Protein AF-A0A7R9R2M5-F1 (afdb_monomer_lite)

Sequence (82 aa):
MLILVVTIFALCWLPFNVYYLLLDFGITKKANFLIFLLCHWLAMSSVCYNPFVYCWLNENFRKEAKKFFRCIIEIRNRPEVL

Secondary structure (DSSP, 8-state):
-HHHHHHHHHHHHHHHHHHHHHHHTTS-SS--HHHHHHHHHHHHHHHHHHHHHHHHH-HHHHHHHHHHHHHHHHHHHS----

Radius of gyration: 20.72 Å; chains: 1; bounding box: 33×22×70 Å

pLDDT: mean 79.01, std 8.45, range [53.75, 89.56]

Foldseek 3Di:
DVVVLVVQLCVLQVQQVVLVVCVVVCVDVDPDPVSNVVSVVSNVCSVVVVVVCVCPPDVVSVVVVVVVVVVVVVVVPPDPPD

Structure (mmCIF, N/CA/C/O backbone):
data_AF-A0A7R9R2M5-F1
#
_entry.id   AF-A0A7R9R2M5-F1
#
loop_
_atom_site.group_PDB
_atom_site.id
_atom_site.type_symbol
_atom_site.label_atom_id
_atom_site.label_alt_id
_atom_site.label_comp_id
_atom_site.label_asym_id
_atom_site.label_entity_id
_atom_site.label_seq_id
_atom_site.pdbx_PDB_ins_code
_atom_site.Cartn_x
_atom_site.Cartn_y
_atom_site.Cartn_z
_atom_site.occupancy
_atom_site.B_iso_or_equiv
_atom_site.auth_seq_id
_atom_site.auth_comp_id
_atom_site.auth_asym_id
_atom_site.auth_atom_id
_atom_site.pdbx_PDB_model_num
ATOM 1 N N . MET A 1 1 ? -15.112 -9.828 3.666 1.00 67.44 1 MET A N 1
ATOM 2 C CA . MET A 1 1 ? -13.838 -9.283 4.192 1.00 67.44 1 MET A CA 1
ATOM 3 C C . MET A 1 1 ? -12.652 -9.668 3.326 1.00 67.44 1 MET A C 1
ATOM 5 O O . MET A 1 1 ? -12.041 -8.764 2.784 1.00 67.44 1 MET A O 1
ATOM 9 N N . LEU A 1 2 ? -12.369 -10.965 3.138 1.00 77.69 2 LEU A N 1
ATOM 10 C CA . LEU A 1 2 ? -11.220 -11.421 2.338 1.00 77.69 2 LEU A CA 1
ATOM 11 C C . LEU A 1 2 ? -11.209 -10.877 0.907 1.00 77.69 2 LEU A C 1
ATOM 13 O O . LEU A 1 2 ? -10.193 -10.348 0.483 1.00 77.69 2 LEU A O 1
ATOM 17 N N . ILE A 1 3 ? -12.348 -10.925 0.208 1.00 79.00 3 ILE A N 1
ATOM 18 C CA . ILE A 1 3 ? -12.452 -10.399 -1.163 1.00 79.00 3 ILE A CA 1
ATOM 19 C C . ILE A 1 3 ? -12.018 -8.932 -1.207 1.00 79.00 3 ILE A C 1
ATOM 21 O O . ILE A 1 3 ? -11.149 -8.598 -1.988 1.00 79.00 3 ILE A O 1
ATOM 25 N N . LEU A 1 4 ? -12.533 -8.091 -0.306 1.00 81.06 4 LEU A N 1
ATOM 26 C CA . LEU A 1 4 ? -12.249 -6.651 -0.256 1.00 81.06 4 LEU A CA 1
ATOM 27 C C . LEU A 1 4 ? -10.759 -6.351 -0.012 1.00 81.06 4 LEU A C 1
ATOM 29 O O . LEU A 1 4 ? -10.183 -5.479 -0.658 1.00 81.06 4 LEU A O 1
ATOM 33 N N . VAL A 1 5 ? -10.131 -7.111 0.890 1.00 82.69 5 VAL A N 1
ATOM 34 C CA . VAL A 1 5 ? -8.688 -7.023 1.165 1.00 82.69 5 VAL A CA 1
ATOM 35 C C . VAL A 1 5 ? -7.880 -7.404 -0.075 1.00 82.69 5 VAL A C 1
ATOM 37 O O . VAL A 1 5 ? -6.968 -6.677 -0.460 1.00 82.69 5 VAL A O 1
ATOM 40 N N . VAL A 1 6 ? -8.257 -8.495 -0.746 1.00 85.81 6 VAL A N 1
ATOM 41 C CA . VAL A 1 6 ? -7.616 -8.946 -1.989 1.00 85.81 6 VAL A CA 1
ATOM 42 C C . VAL A 1 6 ? -7.817 -7.929 -3.117 1.00 85.81 6 VAL A C 1
ATOM 44 O O . VAL A 1 6 ? -6.866 -7.646 -3.842 1.00 85.81 6 VAL A O 1
ATOM 47 N N . THR A 1 7 ? -9.002 -7.323 -3.248 1.00 84.19 7 THR A N 1
ATOM 48 C CA . THR A 1 7 ? -9.266 -6.307 -4.275 1.00 84.19 7 THR A CA 1
ATOM 49 C C . THR A 1 7 ? -8.409 -5.063 -4.057 1.00 84.19 7 THR A C 1
ATOM 51 O O . THR A 1 7 ? -7.806 -4.574 -5.006 1.00 84.19 7 THR A O 1
ATOM 54 N N . ILE A 1 8 ? -8.313 -4.556 -2.822 1.00 86.00 8 ILE A N 1
ATOM 55 C CA . ILE A 1 8 ? -7.495 -3.372 -2.506 1.00 86.00 8 ILE A CA 1
ATOM 56 C C . ILE A 1 8 ? -6.013 -3.671 -2.710 1.00 86.00 8 ILE A C 1
ATOM 58 O O . ILE A 1 8 ? -5.309 -2.869 -3.316 1.00 86.00 8 ILE A O 1
ATOM 62 N N . PHE A 1 9 ? -5.547 -4.838 -2.264 1.00 85.25 9 PHE A N 1
ATOM 63 C CA . PHE A 1 9 ? -4.176 -5.274 -2.499 1.00 85.25 9 PHE A CA 1
ATOM 64 C C . PHE A 1 9 ? -3.853 -5.308 -3.999 1.00 85.25 9 PHE A C 1
ATOM 66 O O . PHE A 1 9 ? -2.875 -4.696 -4.427 1.00 85.25 9 PHE A O 1
ATOM 73 N N . ALA A 1 10 ? -4.715 -5.933 -4.807 1.00 87.44 10 ALA A N 1
ATOM 74 C CA . ALA A 1 10 ? -4.550 -5.992 -6.254 1.00 87.44 10 ALA A CA 1
ATOM 75 C C . ALA A 1 10 ? -4.552 -4.595 -6.895 1.00 87.44 10 ALA A C 1
ATOM 77 O O . ALA A 1 10 ? -3.670 -4.302 -7.695 1.00 87.44 10 ALA A O 1
ATOM 78 N N . LEU A 1 11 ? -5.482 -3.711 -6.515 1.00 87.38 11 LEU A N 1
ATOM 79 C CA . LEU A 1 11 ? -5.567 -2.344 -7.045 1.00 87.38 11 LEU A CA 1
ATOM 80 C C . LEU A 1 11 ? -4.350 -1.485 -6.676 1.00 87.38 11 LEU A C 1
ATOM 82 O O . LEU A 1 11 ? -3.868 -0.731 -7.516 1.00 87.38 11 LEU A O 1
ATOM 86 N N . CYS A 1 12 ? -3.832 -1.608 -5.452 1.00 88.06 12 CYS A N 1
ATOM 87 C CA . CYS A 1 12 ? -2.633 -0.896 -5.007 1.00 88.06 12 CYS A CA 1
ATOM 88 C C . CYS A 1 12 ? -1.356 -1.407 -5.691 1.00 88.06 12 CYS A C 1
ATOM 90 O O . CYS A 1 12 ? -0.443 -0.626 -5.951 1.00 88.06 12 CYS A O 1
ATOM 92 N N . TRP A 1 13 ? -1.283 -2.705 -5.995 1.00 87.75 13 TRP A N 1
ATOM 93 C CA . TRP A 1 13 ? -0.113 -3.324 -6.623 1.00 87.75 13 TRP A CA 1
ATOM 94 C C . TRP A 1 13 ? -0.115 -3.234 -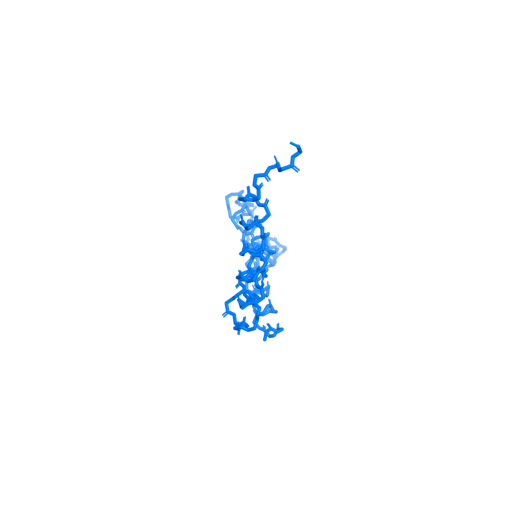8.150 1.00 87.75 13 TRP A C 1
ATOM 96 O O . TRP A 1 13 ? 0.956 -3.206 -8.761 1.00 87.75 13 TRP A O 1
ATOM 106 N N . LEU A 1 14 ? -1.288 -3.154 -8.781 1.00 88.44 14 LEU A N 1
ATOM 107 C CA . LEU A 1 14 ? -1.441 -3.020 -10.230 1.00 88.44 14 LEU A CA 1
ATOM 108 C C . LEU A 1 14 ? -0.583 -1.885 -10.834 1.00 88.44 14 LEU A C 1
ATOM 110 O O . LEU A 1 14 ? 0.189 -2.177 -11.746 1.00 88.44 14 LEU A O 1
ATOM 114 N N . PRO A 1 15 ? -0.625 -0.626 -10.347 1.00 84.56 15 PRO A N 1
ATOM 115 C CA . PRO A 1 15 ? 0.143 0.465 -10.948 1.00 84.56 15 PRO A CA 1
ATOM 116 C C . PRO A 1 15 ? 1.660 0.251 -10.862 1.00 84.56 15 PRO A C 1
ATOM 118 O O . PRO A 1 15 ? 2.378 0.611 -11.791 1.00 84.56 15 PRO A O 1
ATOM 121 N N . PHE A 1 16 ? 2.153 -0.379 -9.792 1.00 87.06 16 PHE A N 1
ATOM 122 C CA . PHE A 1 16 ? 3.574 -0.704 -9.650 1.00 87.06 16 PHE A CA 1
ATOM 123 C C . PHE A 1 16 ? 4.022 -1.786 -10.645 1.00 87.06 16 PHE A C 1
ATOM 125 O O . PHE A 1 16 ? 5.057 -1.640 -11.295 1.00 87.06 16 PHE A O 1
ATOM 132 N N . ASN A 1 17 ? 3.213 -2.834 -10.826 1.00 86.94 17 ASN A N 1
ATOM 133 C CA . ASN A 1 17 ? 3.496 -3.897 -11.794 1.00 86.94 17 ASN A CA 1
ATOM 134 C C . ASN A 1 17 ? 3.413 -3.390 -13.242 1.00 86.94 17 ASN A C 1
ATOM 136 O O . ASN A 1 17 ? 4.270 -3.720 -14.058 1.00 86.94 17 ASN A O 1
ATOM 140 N N . VAL A 1 18 ? 2.432 -2.537 -13.554 1.00 87.88 18 VAL A N 1
ATOM 141 C CA . VAL A 1 18 ? 2.307 -1.891 -14.872 1.00 87.88 18 VAL A CA 1
ATOM 142 C C . VAL A 1 18 ? 3.509 -0.990 -15.156 1.00 87.88 18 VAL A C 1
ATOM 144 O O . VAL A 1 18 ? 4.043 -1.026 -16.261 1.00 87.88 18 VAL A O 1
ATOM 147 N N . TYR A 1 19 ? 3.982 -0.222 -14.169 1.00 85.56 19 TYR A N 1
ATOM 148 C CA . TYR A 1 19 ? 5.182 0.604 -14.316 1.00 85.56 19 TYR A CA 1
ATOM 149 C C . TYR A 1 19 ? 6.425 -0.235 -14.652 1.00 85.56 19 TYR A C 1
ATOM 151 O O . TYR A 1 19 ? 7.173 0.115 -15.564 1.00 85.56 19 TYR A O 1
ATOM 159 N N . TYR A 1 20 ? 6.617 -1.369 -13.971 1.00 84.06 20 TYR A N 1
ATOM 160 C CA . TYR A 1 20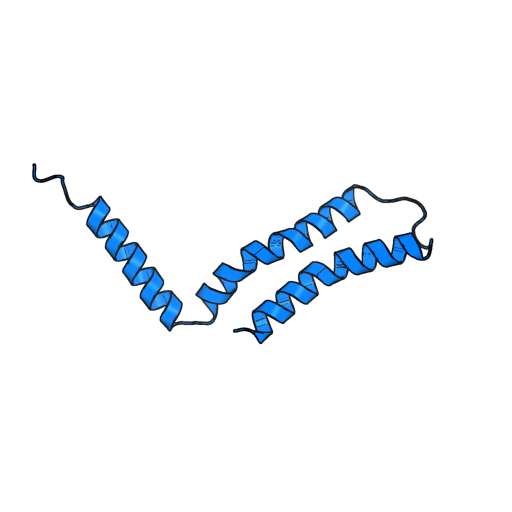 ? 7.721 -2.288 -14.261 1.00 84.06 20 TYR A CA 1
ATOM 161 C C . TYR A 1 20 ? 7.607 -2.938 -15.645 1.00 84.06 20 TYR A C 1
ATOM 163 O O . TYR A 1 20 ? 8.595 -2.976 -16.373 1.00 84.06 20 TYR A O 1
ATOM 171 N N . LEU A 1 21 ? 6.408 -3.373 -16.047 1.00 88.62 21 LEU A N 1
ATOM 172 C CA . LEU A 1 21 ? 6.160 -3.902 -17.394 1.00 88.62 21 LEU A CA 1
ATOM 173 C C . LEU A 1 21 ? 6.499 -2.865 -18.474 1.00 88.62 21 LEU A C 1
ATOM 175 O O . LEU A 1 21 ? 7.163 -3.186 -19.453 1.00 88.62 21 LEU A O 1
ATOM 179 N N . LEU A 1 22 ? 6.096 -1.603 -18.295 1.00 86.25 22 LEU A N 1
ATOM 180 C CA . LEU A 1 22 ? 6.381 -0.528 -19.255 1.00 86.25 22 LEU A CA 1
ATOM 181 C C . LEU A 1 22 ? 7.879 -0.215 -19.401 1.00 86.25 22 LEU A C 1
ATOM 183 O O . LEU A 1 22 ? 8.301 0.228 -20.475 1.00 86.25 22 LEU A O 1
ATOM 187 N N . LEU A 1 23 ? 8.664 -0.411 -18.337 1.00 85.56 23 LEU A N 1
ATOM 188 C CA . LEU A 1 23 ? 10.124 -0.314 -18.384 1.00 85.56 23 LEU A CA 1
ATOM 189 C C . LEU A 1 23 ? 10.733 -1.500 -19.141 1.00 85.56 23 LEU A C 1
ATOM 191 O O . LEU A 1 23 ? 11.583 -1.285 -20.001 1.00 85.56 23 LEU A O 1
ATOM 195 N N . ASP A 1 24 ? 10.268 -2.719 -18.860 1.00 85.62 24 ASP A N 1
ATOM 196 C CA . ASP A 1 24 ? 10.792 -3.956 -19.453 1.00 85.62 24 ASP A CA 1
ATOM 197 C C . ASP A 1 24 ? 10.516 -4.042 -20.965 1.00 85.62 24 ASP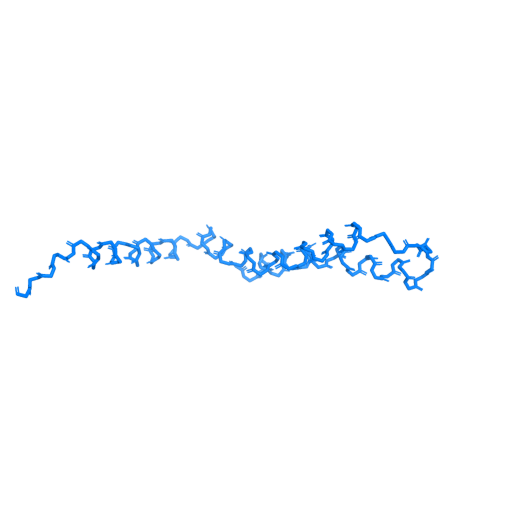 A C 1
ATOM 199 O O . ASP A 1 24 ? 11.397 -4.375 -21.754 1.00 85.62 24 ASP A O 1
ATOM 203 N N . PHE A 1 25 ? 9.333 -3.599 -21.409 1.00 87.69 25 PHE A N 1
ATOM 204 C CA . PHE A 1 25 ? 8.997 -3.486 -22.835 1.00 87.69 25 PHE A CA 1
ATOM 205 C C . PHE A 1 25 ? 9.696 -2.318 -23.556 1.00 87.69 25 PHE A C 1
ATOM 207 O O . PHE A 1 25 ? 9.488 -2.120 -24.754 1.00 87.69 25 PHE A O 1
ATOM 214 N N . GLY A 1 26 ? 10.491 -1.501 -22.856 1.00 79.56 26 GLY A N 1
ATOM 215 C CA . GLY A 1 26 ? 11.227 -0.381 -23.450 1.00 79.56 26 GLY A CA 1
ATOM 216 C C . GLY A 1 26 ? 10.350 0.776 -23.952 1.00 79.56 26 GLY A C 1
ATOM 217 O O . GLY A 1 26 ? 10.851 1.670 -24.640 1.00 79.56 26 GLY A O 1
ATOM 218 N N . ILE A 1 27 ? 9.057 0.788 -23.601 1.00 76.19 27 ILE A N 1
ATOM 219 C CA . ILE A 1 27 ? 8.103 1.854 -23.954 1.00 76.19 27 ILE A CA 1
ATOM 220 C C . ILE A 1 27 ? 8.467 3.139 -23.202 1.00 76.19 27 ILE A C 1
ATOM 222 O O . ILE A 1 27 ? 8.448 4.233 -23.765 1.00 76.19 27 ILE A O 1
ATOM 226 N N . THR A 1 28 ? 8.863 3.008 -21.934 1.00 72.75 28 THR A N 1
ATOM 227 C CA . THR A 1 28 ? 9.420 4.107 -21.140 1.00 72.75 28 THR A CA 1
ATOM 228 C C . THR A 1 28 ? 10.940 3.988 -21.092 1.00 72.75 28 THR A C 1
ATOM 230 O O . THR A 1 28 ? 11.486 3.180 -20.353 1.00 72.75 28 THR A O 1
ATOM 233 N N . LYS A 1 29 ? 11.649 4.832 -21.851 1.00 65.25 29 LYS A N 1
ATOM 234 C CA . LYS A 1 29 ? 13.128 4.848 -21.872 1.00 65.25 29 LYS A CA 1
ATOM 235 C C . LYS A 1 29 ? 13.768 5.542 -20.665 1.00 65.25 29 LYS A C 1
ATOM 237 O O . LYS A 1 29 ? 14.971 5.418 -20.459 1.00 65.25 29 LYS A O 1
ATOM 242 N N . LYS A 1 30 ? 12.994 6.312 -19.892 1.00 69.94 30 LYS A N 1
ATOM 243 C CA . LYS A 1 30 ? 13.495 7.088 -18.752 1.00 69.94 30 LYS A CA 1
ATOM 244 C C . LYS A 1 30 ? 12.631 6.820 -17.529 1.00 69.94 30 LYS A C 1
ATOM 246 O O . LYS A 1 30 ? 11.462 7.197 -17.504 1.00 69.94 30 LYS A O 1
ATOM 251 N N . ALA A 1 31 ? 13.212 6.172 -16.524 1.00 70.38 31 ALA A N 1
ATOM 252 C CA . ALA A 1 31 ? 12.549 5.954 -15.248 1.00 70.38 31 ALA A CA 1
ATOM 253 C C . ALA A 1 31 ? 12.275 7.314 -14.588 1.00 70.38 31 ALA A C 1
ATOM 255 O O . ALA A 1 31 ? 13.196 8.025 -14.181 1.00 70.38 31 ALA A O 1
ATOM 256 N N . ASN A 1 32 ? 11.003 7.699 -14.515 1.00 79.81 32 ASN A N 1
ATOM 257 C CA . ASN A 1 32 ? 10.599 8.918 -13.830 1.00 79.81 32 ASN A CA 1
ATOM 258 C C . ASN A 1 32 ? 10.561 8.629 -12.331 1.00 79.81 32 ASN A C 1
ATOM 260 O O . ASN A 1 32 ? 9.647 7.964 -11.847 1.00 79.81 32 ASN A O 1
ATOM 264 N N . PHE A 1 33 ? 11.544 9.153 -11.599 1.00 81.19 33 PHE A N 1
ATOM 265 C CA . PHE A 1 33 ? 11.692 8.926 -10.160 1.00 81.19 33 PHE A CA 1
ATOM 266 C C . PHE A 1 33 ? 10.420 9.261 -9.364 1.00 81.19 33 PHE A C 1
ATOM 268 O O . PHE A 1 33 ? 10.035 8.505 -8.480 1.00 81.19 33 PHE A O 1
ATOM 275 N N . LEU A 1 34 ? 9.718 10.337 -9.738 1.00 85.06 34 LEU A N 1
ATOM 276 C CA . LEU A 1 34 ? 8.424 10.724 -9.160 1.00 85.06 34 LEU A CA 1
ATOM 277 C C . LEU A 1 34 ? 7.338 9.657 -9.353 1.00 85.06 34 LEU A C 1
ATOM 279 O O . LEU A 1 34 ? 6.630 9.332 -8.406 1.00 85.06 34 LEU A O 1
ATOM 283 N N . ILE A 1 35 ? 7.217 9.092 -10.558 1.00 82.50 35 ILE A N 1
ATOM 284 C CA . ILE A 1 35 ? 6.207 8.066 -10.863 1.00 82.50 35 ILE A CA 1
ATOM 285 C C . ILE A 1 35 ? 6.528 6.782 -10.100 1.00 82.50 35 ILE A C 1
ATOM 287 O O . ILE A 1 35 ? 5.643 6.203 -9.476 1.00 82.50 35 ILE A O 1
ATOM 291 N N . PHE A 1 36 ? 7.803 6.385 -10.080 1.00 84.38 36 PHE A N 1
ATOM 292 C CA . PHE A 1 36 ? 8.262 5.251 -9.284 1.00 84.38 36 PHE A CA 1
ATOM 293 C C . PHE A 1 36 ? 7.931 5.428 -7.797 1.00 84.38 36 PHE A C 1
ATOM 295 O O . PHE A 1 36 ? 7.340 4.532 -7.197 1.00 84.38 36 PHE A O 1
ATOM 302 N N . LEU A 1 37 ? 8.256 6.589 -7.217 1.00 87.19 37 LEU A N 1
ATOM 303 C CA . LEU A 1 37 ? 7.958 6.905 -5.820 1.00 87.19 37 LEU A CA 1
ATOM 304 C C . LEU A 1 37 ? 6.462 6.826 -5.529 1.00 87.19 37 LEU A C 1
ATOM 306 O O . LEU A 1 37 ? 6.074 6.200 -4.551 1.00 87.19 37 LEU A O 1
ATOM 310 N N . LEU A 1 38 ? 5.623 7.417 -6.380 1.00 87.56 38 LEU A N 1
ATOM 311 C CA . LEU A 1 38 ? 4.171 7.394 -6.203 1.00 87.56 38 LEU A CA 1
ATOM 312 C C . LEU A 1 38 ? 3.610 5.970 -6.282 1.00 87.56 38 LEU A C 1
ATOM 314 O O . LEU A 1 38 ? 2.846 5.575 -5.405 1.00 87.56 38 LEU A O 1
ATOM 318 N N . CYS A 1 39 ? 4.017 5.179 -7.280 1.00 86.31 39 CYS A N 1
ATOM 319 C CA . CYS A 1 39 ? 3.595 3.784 -7.417 1.00 86.31 39 CYS A CA 1
ATOM 320 C C . CYS A 1 39 ? 4.066 2.923 -6.240 1.00 86.31 39 CYS A C 1
ATOM 322 O O . CYS A 1 39 ? 3.294 2.123 -5.717 1.00 86.31 39 CYS A O 1
ATOM 324 N N . HIS A 1 40 ? 5.312 3.102 -5.801 1.00 86.31 40 HIS A N 1
ATOM 325 C CA . HIS A 1 40 ? 5.858 2.388 -4.654 1.00 86.31 40 HIS A CA 1
ATOM 326 C C . HIS A 1 40 ? 5.124 2.767 -3.362 1.00 86.31 40 HIS A C 1
ATOM 328 O O . HIS A 1 40 ? 4.758 1.900 -2.571 1.00 86.31 40 HIS A O 1
ATOM 334 N N . TRP A 1 41 ? 4.831 4.053 -3.171 1.00 89.56 41 TRP A N 1
ATOM 335 C CA . TRP A 1 41 ? 4.109 4.535 -1.998 1.00 89.56 41 TRP A CA 1
ATOM 336 C C . TRP A 1 41 ? 2.666 4.012 -1.952 1.00 89.56 41 TRP A C 1
ATOM 338 O O . TRP A 1 41 ? 2.202 3.591 -0.892 1.00 89.56 41 TRP A O 1
ATOM 348 N N . LEU A 1 42 ? 1.988 3.951 -3.103 1.00 87.38 42 LEU A N 1
ATOM 349 C CA . LEU A 1 42 ? 0.669 3.326 -3.263 1.00 87.38 42 LEU A CA 1
ATOM 350 C C . LEU A 1 42 ? 0.681 1.821 -2.967 1.00 87.38 42 LEU A C 1
ATOM 352 O O . LEU A 1 42 ? -0.238 1.310 -2.329 1.00 87.38 42 LEU A O 1
ATOM 356 N N . ALA A 1 43 ? 1.717 1.105 -3.399 1.00 86.19 43 ALA A N 1
ATOM 357 C CA . ALA A 1 43 ? 1.857 -0.313 -3.089 1.00 86.19 43 ALA A CA 1
ATOM 358 C C . ALA A 1 43 ? 2.063 -0.531 -1.581 1.00 86.19 43 ALA A C 1
ATOM 360 O O . ALA A 1 43 ? 1.423 -1.400 -0.988 1.00 86.19 43 ALA A O 1
ATOM 361 N N . MET A 1 44 ? 2.887 0.294 -0.930 1.00 86.06 44 MET A N 1
ATOM 362 C CA . MET A 1 44 ? 3.149 0.197 0.510 1.00 86.06 44 MET A CA 1
ATOM 363 C C . MET A 1 44 ? 1.939 0.599 1.367 1.00 86.06 44 MET A C 1
ATOM 365 O O . MET A 1 44 ? 1.714 0.004 2.422 1.00 86.06 44 MET A O 1
ATOM 369 N N . SER A 1 45 ? 1.102 1.540 0.914 1.00 86.19 45 SER A N 1
ATOM 370 C CA . SER A 1 45 ? -0.114 1.932 1.642 1.00 86.19 45 SER A CA 1
ATOM 371 C C . SER A 1 45 ? -1.175 0.824 1.707 1.00 86.19 45 SER A C 1
ATOM 373 O O . SER A 1 45 ? -2.020 0.855 2.606 1.00 86.19 45 SER A O 1
ATOM 375 N N . SER A 1 46 ? -1.085 -0.207 0.853 1.00 83.38 46 SER A N 1
ATOM 376 C CA . SER A 1 46 ? -1.932 -1.412 0.918 1.00 83.38 46 SER A CA 1
ATOM 377 C C . SER A 1 46 ? -1.938 -2.074 2.301 1.00 83.38 46 SER A C 1
ATOM 379 O O . SER A 1 46 ? -2.981 -2.540 2.762 1.00 83.38 46 SER A O 1
ATOM 381 N N . VAL A 1 47 ? -0.808 -2.033 3.015 1.00 82.00 47 VAL A N 1
ATOM 382 C CA . VAL A 1 47 ? -0.671 -2.601 4.364 1.00 82.00 47 VAL A CA 1
ATOM 383 C C . VAL A 1 47 ? -1.476 -1.800 5.390 1.00 82.00 47 VAL A C 1
ATOM 385 O O . VAL A 1 47 ? -2.073 -2.380 6.297 1.00 82.00 47 VAL A O 1
ATOM 388 N N . CYS A 1 48 ? -1.552 -0.478 5.214 1.00 81.06 48 CYS A N 1
ATOM 389 C CA . CYS A 1 48 ? -2.318 0.409 6.082 1.00 81.06 48 CYS A CA 1
ATOM 390 C C . CYS A 1 48 ? -3.825 0.235 5.884 1.00 81.06 48 CYS A C 1
ATOM 392 O O . CYS A 1 48 ? -4.565 0.314 6.858 1.00 81.06 48 CYS A O 1
ATOM 394 N N . TYR A 1 49 ? -4.298 -0.047 4.664 1.00 77.62 49 TYR A N 1
ATOM 395 C CA . TYR A 1 49 ? -5.731 -0.224 4.402 1.00 77.62 49 TYR A CA 1
ATOM 396 C C . TYR A 1 49 ? -6.320 -1.465 5.072 1.00 77.62 49 TYR A C 1
ATOM 398 O O . TYR A 1 49 ? -7.502 -1.455 5.405 1.00 77.62 49 TYR A O 1
ATOM 406 N N . ASN A 1 50 ? -5.511 -2.491 5.341 1.00 77.69 50 ASN A N 1
ATOM 407 C CA . ASN A 1 50 ? -5.952 -3.722 5.994 1.00 77.69 50 ASN A CA 1
ATOM 408 C C . ASN A 1 50 ? -6.736 -3.445 7.298 1.00 77.69 50 ASN A C 1
ATOM 410 O O . ASN A 1 50 ? -7.936 -3.724 7.323 1.00 77.69 50 ASN A O 1
ATOM 414 N N . PRO A 1 51 ? -6.160 -2.841 8.358 1.00 71.94 51 PRO A N 1
ATOM 415 C CA . PRO A 1 51 ? -6.893 -2.536 9.591 1.00 71.94 51 PRO A CA 1
ATOM 416 C C . PRO A 1 51 ? -8.097 -1.601 9.391 1.00 71.94 51 PRO A C 1
ATOM 418 O O . PRO A 1 51 ? -9.103 -1.776 10.076 1.00 71.94 51 PRO A O 1
ATOM 421 N N . PHE A 1 52 ? -8.066 -0.666 8.432 1.00 73.56 52 PHE A N 1
ATOM 422 C CA . PHE A 1 52 ? -9.233 0.174 8.118 1.00 73.56 52 PHE A CA 1
ATOM 423 C C . PHE A 1 52 ? -10.388 -0.635 7.522 1.00 73.56 52 PHE A C 1
ATOM 425 O O . PHE A 1 52 ? -11.531 -0.480 7.949 1.00 73.56 52 PHE A O 1
ATOM 432 N N . VAL A 1 53 ? -10.100 -1.539 6.586 1.00 74.38 53 VAL A N 1
ATOM 433 C CA . VAL A 1 53 ? -11.087 -2.446 5.982 1.00 74.38 53 VAL A CA 1
ATOM 434 C C . VAL A 1 53 ? -11.660 -3.387 7.041 1.00 74.38 53 VAL A C 1
ATOM 436 O O . VAL A 1 53 ? -12.870 -3.634 7.052 1.00 74.38 53 VAL A O 1
ATOM 439 N N . TYR A 1 54 ? -10.820 -3.860 7.971 1.00 71.69 54 TYR A N 1
ATOM 440 C CA . TYR A 1 54 ? -11.269 -4.693 9.085 1.00 71.69 54 TYR A CA 1
ATOM 441 C C . TYR A 1 54 ? -12.194 -3.940 10.049 1.00 71.69 54 TYR A C 1
ATOM 443 O O . TYR A 1 54 ? -13.245 -4.460 10.429 1.00 71.69 54 TYR A O 1
ATOM 451 N N . CYS A 1 55 ? -11.849 -2.695 10.377 1.00 67.19 55 CYS A N 1
ATOM 452 C CA . CYS A 1 55 ? -12.654 -1.820 11.224 1.00 67.19 55 CYS A CA 1
ATOM 453 C C . CYS A 1 55 ? -13.944 -1.330 10.551 1.00 67.19 55 CYS A C 1
ATOM 455 O O . CYS A 1 55 ? -14.918 -1.069 11.248 1.00 67.19 55 CYS A O 1
ATOM 457 N N . TRP A 1 56 ? -13.987 -1.182 9.225 1.00 65.50 56 TRP A N 1
ATOM 458 C CA . TRP A 1 56 ? -15.168 -0.646 8.542 1.00 65.50 56 TRP A CA 1
ATOM 459 C C . TRP A 1 56 ? -16.240 -1.708 8.288 1.00 65.50 56 TRP A C 1
ATOM 461 O O . TRP A 1 56 ? -17.417 -1.461 8.5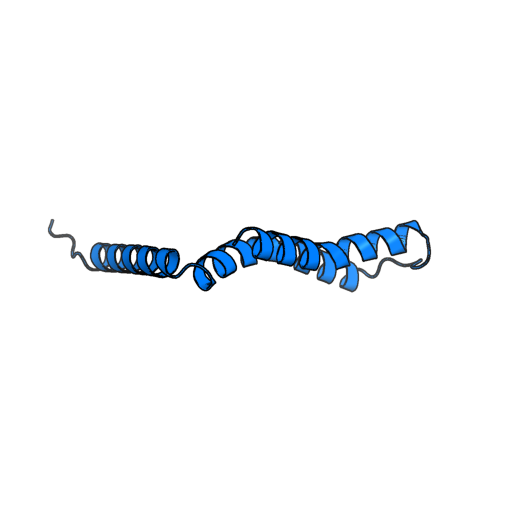42 1.00 65.50 56 TRP A O 1
ATOM 471 N N . LEU A 1 57 ? -15.854 -2.890 7.792 1.00 65.31 57 LEU A N 1
ATOM 472 C CA . LEU A 1 57 ? -16.818 -3.875 7.284 1.00 65.31 57 LEU A CA 1
ATOM 473 C C . LEU A 1 57 ? -17.387 -4.794 8.372 1.00 65.31 57 LEU A C 1
ATOM 475 O O . LEU A 1 57 ? -18.431 -5.407 8.172 1.00 65.31 57 LEU A O 1
ATOM 479 N N . ASN A 1 58 ? -16.701 -4.928 9.508 1.00 67.50 58 ASN A N 1
ATOM 480 C CA . ASN A 1 58 ? -17.120 -5.842 10.561 1.00 67.50 58 ASN A CA 1
ATOM 481 C C . ASN A 1 58 ? -17.600 -5.059 11.788 1.00 67.50 58 ASN A C 1
ATOM 483 O O . ASN A 1 58 ? -16.812 -4.595 12.615 1.00 67.50 58 ASN A O 1
ATOM 487 N N . GLU A 1 59 ? -18.921 -4.915 11.922 1.00 66.88 59 GLU A N 1
ATOM 488 C CA . GLU A 1 59 ? -19.537 -4.254 13.079 1.00 66.88 59 GLU A CA 1
ATOM 489 C C . GLU A 1 59 ? -19.175 -4.935 14.404 1.00 66.88 59 GLU A C 1
ATOM 491 O O . GLU A 1 59 ? -19.037 -4.252 15.423 1.00 66.88 59 GLU A O 1
ATOM 496 N N . ASN A 1 60 ? -18.948 -6.254 14.397 1.00 68.00 60 ASN A N 1
ATOM 497 C CA . ASN A 1 60 ? -18.456 -6.971 15.574 1.00 68.00 60 ASN A CA 1
ATOM 498 C C . ASN A 1 60 ? -17.035 -6.528 15.942 1.00 68.00 60 ASN A C 1
ATOM 500 O O . ASN A 1 60 ? -16.747 -6.318 17.117 1.00 68.00 60 ASN A O 1
ATOM 504 N N . PHE A 1 61 ? -16.179 -6.269 14.953 1.00 70.56 61 PHE A N 1
ATOM 505 C CA . PHE A 1 61 ? -14.826 -5.767 15.194 1.00 70.56 61 PHE A CA 1
ATOM 506 C C . PHE A 1 61 ? -14.843 -4.345 15.762 1.00 70.56 61 PHE A C 1
ATOM 508 O O . PHE A 1 61 ? -14.100 -4.037 16.688 1.00 70.56 61 PHE A O 1
ATOM 515 N N . ARG A 1 62 ? -15.763 -3.486 15.299 1.00 71.06 62 ARG A N 1
ATOM 516 C CA . ARG A 1 62 ? -15.979 -2.154 15.894 1.00 71.06 62 ARG A CA 1
ATOM 517 C C . ARG A 1 62 ? -16.451 -2.225 17.339 1.00 71.06 62 ARG A C 1
ATOM 519 O O . ARG A 1 62 ? -16.048 -1.386 18.143 1.00 71.06 62 ARG A O 1
ATOM 526 N N . LYS A 1 63 ? -17.339 -3.166 17.669 1.00 76.44 63 LYS A N 1
ATOM 527 C CA . LYS A 1 63 ? -17.830 -3.353 19.042 1.00 76.44 63 LYS A CA 1
ATOM 528 C C . LYS A 1 63 ? -16.697 -3.784 19.972 1.00 76.44 63 LYS A C 1
ATOM 530 O O . LYS A 1 63 ? -16.542 -3.183 21.033 1.00 76.44 63 LYS A O 1
ATOM 535 N N . GLU A 1 64 ? -15.877 -4.740 19.547 1.00 78.19 64 GLU A N 1
ATOM 536 C CA . GLU A 1 64 ? -14.725 -5.208 20.323 1.00 78.19 64 GLU A CA 1
ATOM 537 C C . GLU A 1 64 ? -13.610 -4.152 20.406 1.00 78.19 64 GLU A C 1
ATOM 539 O O . GLU A 1 64 ? -13.098 -3.893 21.491 1.00 78.19 64 GLU A O 1
ATOM 544 N N . ALA A 1 65 ? -13.317 -3.419 19.327 1.00 78.06 65 ALA A N 1
ATOM 545 C CA . ALA A 1 65 ? -12.377 -2.296 19.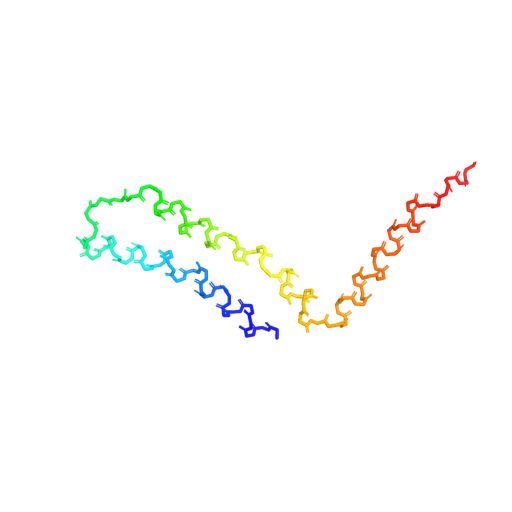361 1.00 78.06 65 ALA A CA 1
ATOM 546 C C . ALA A 1 65 ? -12.849 -1.174 20.304 1.00 78.06 65 ALA A C 1
ATOM 548 O O . ALA A 1 65 ? -12.061 -0.652 21.088 1.00 78.06 65 ALA A O 1
ATOM 549 N N . LYS A 1 66 ? -14.147 -0.830 20.300 1.00 78.94 66 LYS A N 1
ATOM 550 C CA . LYS A 1 66 ? -14.718 0.131 21.260 1.00 78.94 66 LYS A CA 1
ATOM 551 C C . LYS A 1 66 ? -14.639 -0.369 22.703 1.00 78.94 66 LYS A C 1
ATOM 553 O O . LYS A 1 66 ? -14.406 0.445 23.593 1.00 78.94 66 LYS A O 1
ATOM 558 N N . LYS A 1 67 ? -14.831 -1.670 22.953 1.00 82.06 67 LYS A N 1
ATOM 559 C CA . LYS A 1 67 ? -14.604 -2.266 24.282 1.00 82.06 67 LYS A CA 1
ATOM 560 C C . LYS A 1 67 ? -13.139 -2.152 24.694 1.00 82.06 67 LYS A C 1
ATOM 562 O O . LYS A 1 67 ? -12.877 -1.717 25.807 1.00 82.06 67 LYS A O 1
ATOM 567 N N . PHE A 1 68 ? -12.207 -2.470 23.799 1.00 82.38 68 PHE A N 1
ATOM 568 C CA . PHE A 1 68 ? -10.774 -2.379 24.064 1.00 82.38 68 PHE A CA 1
ATOM 569 C C . PHE A 1 68 ? -10.340 -0.938 24.370 1.00 82.38 68 PHE A C 1
ATOM 571 O O . PHE A 1 68 ? -9.684 -0.691 25.376 1.00 82.38 68 PHE A O 1
ATOM 578 N N . PHE A 1 69 ? -10.795 0.036 23.576 1.00 81.81 69 PHE A N 1
ATOM 579 C CA . PHE A 1 69 ? -10.547 1.457 23.839 1.00 81.81 69 PHE A CA 1
ATOM 580 C C . PHE A 1 69 ? -11.177 1.937 25.149 1.00 81.81 69 PHE A C 1
ATOM 582 O O . PHE A 1 69 ? -10.534 2.688 25.878 1.00 81.81 69 PHE A O 1
ATOM 589 N N . ARG A 1 70 ? -12.401 1.499 25.482 1.00 84.19 70 ARG A N 1
ATOM 590 C CA . ARG A 1 70 ? -13.003 1.808 26.788 1.00 84.19 70 ARG A CA 1
ATOM 591 C C . ARG A 1 70 ? -12.197 1.225 27.942 1.00 84.19 70 ARG A C 1
ATOM 593 O O . ARG A 1 70 ? -11.917 1.966 28.871 1.00 84.19 70 ARG A O 1
ATOM 600 N N . CYS A 1 71 ? -11.766 -0.030 27.837 1.00 81.56 71 CYS A N 1
ATOM 601 C CA . CYS A 1 71 ? -10.909 -0.678 28.829 1.00 81.56 71 CYS A CA 1
ATOM 602 C C . CYS A 1 71 ? -9.586 0.086 29.019 1.00 81.56 71 CYS A C 1
ATOM 604 O O . CYS A 1 71 ? -9.205 0.376 30.145 1.00 81.56 71 CYS A O 1
ATOM 606 N N . ILE A 1 72 ? -8.922 0.506 27.935 1.00 82.50 72 ILE A N 1
ATOM 607 C CA . ILE A 1 72 ? -7.699 1.326 28.014 1.00 82.50 72 ILE A CA 1
ATOM 608 C C . ILE A 1 72 ? -7.960 2.669 28.703 1.00 82.50 72 ILE A C 1
ATOM 610 O O . ILE A 1 72 ? -7.142 3.115 29.504 1.00 82.50 72 ILE A O 1
ATOM 614 N N . ILE A 1 73 ? -9.077 3.331 28.393 1.00 81.69 73 ILE A N 1
ATOM 615 C CA . ILE A 1 73 ? -9.447 4.599 29.033 1.00 81.69 73 ILE A CA 1
ATOM 616 C C . ILE A 1 73 ? -9.743 4.384 30.522 1.00 81.69 73 ILE A C 1
ATOM 618 O O . ILE A 1 73 ? -9.292 5.182 31.334 1.00 81.69 73 ILE A O 1
ATOM 622 N N . GLU A 1 74 ? -10.439 3.308 30.892 1.00 81.44 74 GLU A N 1
ATOM 623 C CA . GLU A 1 74 ? -10.694 2.931 32.289 1.00 81.44 74 GLU A CA 1
ATOM 624 C C . GLU A 1 74 ? -9.408 2.611 33.051 1.00 81.44 74 GLU A C 1
ATOM 626 O O . GLU A 1 74 ? -9.237 3.083 34.170 1.00 81.44 74 GLU A O 1
ATOM 631 N N . ILE A 1 75 ? -8.479 1.867 32.445 1.00 79.00 75 ILE A N 1
ATOM 632 C CA . ILE A 1 75 ? -7.162 1.584 33.029 1.00 79.00 75 ILE A CA 1
ATOM 633 C C . ILE A 1 75 ? -6.356 2.875 33.182 1.00 79.00 75 ILE A C 1
ATOM 635 O O . ILE A 1 75 ? -5.709 3.065 34.204 1.00 79.00 75 ILE A O 1
ATOM 639 N N . ARG A 1 76 ? -6.411 3.792 32.210 1.00 77.81 76 ARG A N 1
ATOM 640 C CA . ARG A 1 76 ? -5.730 5.089 32.322 1.00 77.81 76 ARG A CA 1
ATOM 641 C C . ARG A 1 76 ? -6.366 6.011 33.367 1.00 77.81 76 ARG A C 1
ATOM 643 O O . ARG A 1 76 ? -5.654 6.791 33.984 1.00 77.81 76 ARG A O 1
ATOM 650 N N . ASN A 1 77 ? -7.681 5.930 33.561 1.00 73.75 77 ASN A N 1
ATOM 651 C CA . ASN A 1 77 ? -8.409 6.718 34.558 1.00 73.75 77 ASN A CA 1
ATOM 652 C C . ASN A 1 77 ? -8.483 6.051 35.936 1.00 73.75 77 ASN A C 1
ATOM 654 O O . ASN A 1 77 ? -9.036 6.660 36.849 1.00 73.75 77 ASN A O 1
ATOM 658 N N . ARG A 1 78 ? -7.955 4.834 36.118 1.00 68.69 78 ARG A N 1
ATOM 659 C CA . ARG A 1 78 ? -7.721 4.268 37.449 1.00 68.69 78 ARG A CA 1
ATOM 660 C C . ARG A 1 78 ? -6.646 5.133 38.111 1.00 68.69 78 ARG A C 1
ATOM 662 O O . ARG A 1 78 ? -5.498 5.066 37.677 1.00 68.69 78 ARG A O 1
ATOM 669 N N . PRO A 1 79 ? -6.983 5.946 39.130 1.00 57.72 79 PRO A N 1
ATOM 670 C CA . PRO A 1 79 ? -5.944 6.555 39.935 1.00 57.72 79 PRO A CA 1
ATOM 671 C C . PRO A 1 79 ? -5.179 5.400 40.581 1.00 57.72 79 PRO A C 1
ATOM 673 O O . PRO A 1 79 ? -5.796 4.416 41.004 1.00 57.72 79 PRO A O 1
ATOM 676 N N . GLU A 1 80 ? -3.852 5.482 40.594 1.00 61.69 80 GLU A N 1
ATOM 677 C CA . GLU A 1 80 ? -3.025 4.604 41.413 1.00 61.69 80 GLU A CA 1
ATOM 678 C C . GLU A 1 80 ? -3.485 4.761 42.866 1.00 61.69 80 GLU A C 1
ATOM 680 O O . GLU A 1 80 ? -3.096 5.689 43.567 1.00 61.69 80 GLU A O 1
ATOM 685 N N . VAL A 1 81 ? -4.392 3.891 43.304 1.00 53.97 81 VAL A N 1
ATOM 686 C CA . VAL A 1 81 ? -4.598 3.607 44.720 1.00 53.97 81 VAL A CA 1
ATOM 687 C C . VAL A 1 81 ? -3.443 2.702 45.124 1.00 53.97 81 VAL A C 1
ATOM 689 O O . VAL A 1 81 ? -3.566 1.476 45.102 1.00 53.97 81 VAL A O 1
ATOM 692 N N . 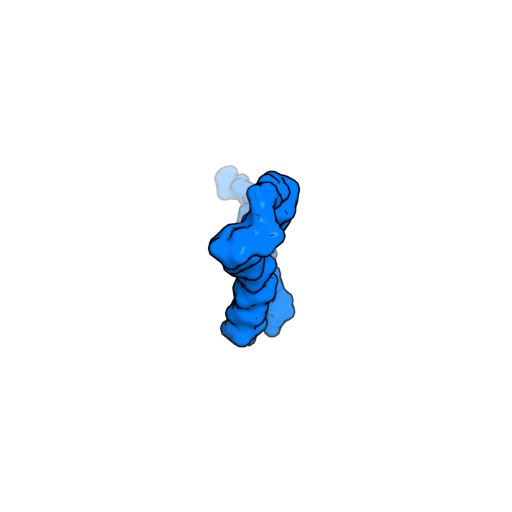LEU A 1 82 ? -2.301 3.342 45.384 1.00 53.75 82 LEU A N 1
ATOM 693 C CA . LEU A 1 82 ? -1.247 2.840 46.254 1.00 53.75 82 LEU A CA 1
ATOM 694 C C . LEU A 1 82 ? -1.373 3.547 47.608 1.00 53.75 82 LEU A C 1
ATOM 696 O O . LEU A 1 82 ? -1.581 4.782 47.596 1.00 53.75 82 LEU A O 1
#

Organism: NCBI:txid334625

InterPro domains:
  IPR000276 G protein-coupled receptor, rhodopsin-like [PF00001] (1-54)
  IPR017452 GPCR, rhodopsin-like, 7TM [PS50262] (1-54)